Protein AF-A0A7S0WCE7-F1 (afdb_monomer)

Nearest PDB structures (foldseek):
  3kcv-assembly2_J  TM=3.239E-01  e=8.592E+00  Escherichia coli O157:H7

Mean predicted aligned error: 5.75 Å

Organism: NCBI:txid464990

InterPro domains:
  IPR018553 Non-canonical E2 ubiquitin-conjugating enzyme [PTHR31560] (4-125)
  IPR057668 Non-canonical E2 ubiquitin-conjugating enzyme, C-terminal [PF09418] (7-125)

pLDDT: mean 87.76, std 10.36, range [50.34, 97.38]

Foldseek 3Di:
DVVVVVVVVDQDAQDPVLVLLQVLLLVLLVPQPLCVQLVCQVPDDPPDDSLVSLLVSVVSSVVSSLVSCCVVPVVVSVVQVVQPDPVSCVVVVVSSLSSNVSNCVVPVPPPPPRVVVSVVSVVCVVVND

Solvent-accessible surface area (backbone atoms only — not comparable to full-atom values): 7450 Å² total; per-residue (Å²): 109,73,67,66,64,54,53,78,74,55,76,61,82,76,49,80,77,50,47,58,45,37,51,43,49,52,54,33,46,69,69,51,58,52,64,63,59,53,56,52,53,75,74,80,53,93,84,65,54,64,61,59,46,46,36,49,46,51,52,50,44,52,50,45,41,47,53,49,38,32,74,76,35,55,72,62,22,50,61,54,60,70,37,90,43,70,78,71,40,42,68,58,55,52,50,41,55,50,47,46,54,30,40,37,74,79,35,74,88,48,60,81,80,38,46,62,51,53,50,54,50,64,69,45,38,85,79,47,112

Radius of gyration: 16.04 Å; Cα contacts (8 Å, |Δi|>4): 92; chains: 1; bounding box: 32×37×55 Å

Sequence (129 aa):
SRALESAKWIPVRVSGDERTYLKLLEGALDVSEYTDNVDVTRGFSFRNSKLETMKSEMADLFQLLSGLLVAGSYKDGVNLLNGTGFQDNQKFFQKVLEIGRRFKITNPDKMRSTYGKLIYILQDAPVAL

Structure (mmCIF, N/CA/C/O backbone):
data_AF-A0A7S0WCE7-F1
#
_entry.id   AF-A0A7S0WCE7-F1
#
loop_
_atom_site.group_PDB
_atom_site.id
_atom_site.type_symbol
_atom_site.label_atom_id
_atom_site.label_alt_id
_atom_site.label_comp_id
_atom_site.label_asym_id
_atom_site.label_entity_id
_atom_site.label_seq_id
_atom_site.pdbx_PDB_ins_code
_atom_site.Cartn_x
_atom_site.Cartn_y
_atom_site.Cartn_z
_atom_site.occupancy
_atom_site.B_iso_or_equiv
_atom_site.auth_seq_id
_atom_site.auth_comp_id
_atom_site.auth_asym_id
_atom_site.auth_atom_id
_atom_site.pdbx_PDB_model_num
ATOM 1 N N . SER A 1 1 ? 7.534 -1.829 31.411 1.00 79.38 1 SER A N 1
ATOM 2 C CA . SER A 1 1 ? 7.463 -3.296 31.596 1.00 79.38 1 SER A CA 1
ATOM 3 C C . SER A 1 1 ? 7.754 -3.970 30.261 1.00 79.38 1 SER A C 1
ATOM 5 O O . SER A 1 1 ? 7.369 -3.417 29.237 1.00 79.38 1 SER A O 1
ATOM 7 N N . ARG A 1 2 ? 8.406 -5.146 30.242 1.00 82.12 2 ARG A N 1
ATOM 8 C CA . ARG A 1 2 ? 8.710 -5.897 28.999 1.00 82.12 2 ARG A CA 1
ATOM 9 C C . ARG A 1 2 ? 7.484 -6.101 28.095 1.00 82.12 2 ARG A C 1
ATOM 11 O O . ARG A 1 2 ? 7.598 -6.022 26.882 1.00 82.12 2 ARG A O 1
ATOM 18 N N . ALA A 1 3 ? 6.303 -6.279 28.690 1.00 81.75 3 ALA A N 1
ATOM 19 C CA . ALA A 1 3 ? 5.047 -6.426 27.958 1.00 81.75 3 ALA A CA 1
ATOM 20 C C . ALA A 1 3 ? 4.723 -5.228 27.040 1.00 81.75 3 ALA A C 1
ATOM 22 O O . ALA A 1 3 ? 4.270 -5.435 25.919 1.00 81.75 3 ALA A O 1
ATOM 23 N N . LEU A 1 4 ? 4.993 -3.990 27.476 1.00 85.69 4 LEU A N 1
ATOM 24 C CA . LEU A 1 4 ? 4.754 -2.788 26.663 1.00 85.69 4 LEU A CA 1
ATOM 25 C C . LEU A 1 4 ? 5.750 -2.653 25.504 1.00 85.69 4 LEU A C 1
ATOM 27 O O . LEU A 1 4 ? 5.398 -2.111 24.460 1.00 85.69 4 LEU A O 1
ATOM 31 N N . GLU A 1 5 ? 6.981 -3.142 25.667 1.00 85.94 5 GLU A N 1
ATOM 32 C CA . GLU A 1 5 ? 7.972 -3.152 24.585 1.00 85.94 5 GLU A CA 1
ATOM 33 C C . GLU A 1 5 ? 7.621 -4.189 23.519 1.00 85.94 5 GLU A C 1
ATOM 35 O O . GLU A 1 5 ? 7.645 -3.869 22.332 1.00 85.94 5 GLU A O 1
ATOM 40 N N . SER A 1 6 ? 7.208 -5.391 23.931 1.00 79.88 6 SER A N 1
ATOM 41 C CA . SER A 1 6 ? 6.755 -6.434 23.007 1.00 79.88 6 SER A CA 1
ATOM 42 C C . SER A 1 6 ? 5.467 -6.045 22.281 1.00 79.88 6 SER A C 1
ATOM 44 O O . SER A 1 6 ? 5.327 -6.335 21.096 1.00 79.88 6 SER A O 1
ATOM 46 N N . ALA A 1 7 ? 4.543 -5.350 22.957 1.00 82.38 7 ALA A N 1
ATOM 47 C CA . ALA A 1 7 ? 3.255 -4.951 22.388 1.00 82.38 7 ALA A CA 1
ATOM 48 C C . ALA A 1 7 ? 3.380 -4.078 21.130 1.00 82.38 7 ALA A C 1
ATOM 50 O O . ALA A 1 7 ? 2.515 -4.150 20.262 1.00 82.38 7 ALA A O 1
ATOM 51 N N . LYS A 1 8 ? 4.468 -3.308 20.988 1.00 79.81 8 LYS A N 1
ATOM 52 C CA . LYS A 1 8 ? 4.731 -2.477 19.799 1.00 79.81 8 LYS A CA 1
ATOM 53 C C . LYS A 1 8 ? 4.857 -3.291 18.508 1.00 79.81 8 LYS A C 1
ATOM 55 O O . LYS A 1 8 ? 4.623 -2.754 17.432 1.00 79.81 8 LYS A O 1
ATOM 60 N N . TRP A 1 9 ? 5.227 -4.566 18.620 1.00 80.75 9 TRP A N 1
ATOM 61 C CA . TRP A 1 9 ? 5.535 -5.436 17.484 1.00 80.75 9 TRP A CA 1
ATOM 62 C C . TRP A 1 9 ? 4.477 -6.516 17.242 1.00 80.75 9 TRP A C 1
ATOM 64 O O . TRP A 1 9 ? 4.568 -7.254 16.261 1.00 80.75 9 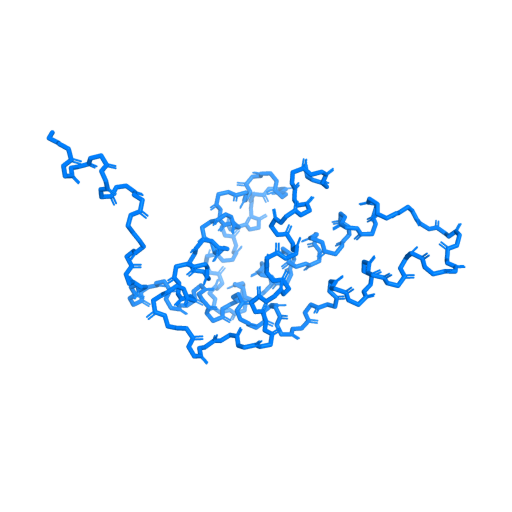TRP A O 1
ATOM 74 N N . ILE A 1 10 ? 3.471 -6.627 18.116 1.00 84.62 10 ILE A N 1
ATOM 75 C CA . ILE A 1 10 ? 2.404 -7.619 17.973 1.00 84.62 10 ILE A CA 1
ATOM 76 C C . ILE A 1 10 ? 1.399 -7.110 16.929 1.00 84.62 10 ILE A C 1
ATOM 78 O O . ILE A 1 10 ? 0.821 -6.036 17.107 1.00 84.62 10 ILE A O 1
ATOM 82 N N . PRO A 1 11 ? 1.147 -7.863 15.845 1.00 84.69 11 PRO A N 1
ATOM 83 C CA . PRO A 1 11 ? 0.187 -7.462 14.829 1.00 84.69 11 PRO A CA 1
ATOM 84 C C . PRO A 1 11 ? -1.229 -7.492 15.408 1.00 84.69 11 PRO A C 1
ATOM 86 O O . PRO A 1 11 ? -1.771 -8.546 15.742 1.00 84.69 11 PRO A O 1
ATOM 89 N N . VAL A 1 12 ? -1.838 -6.314 15.513 1.00 86.31 12 VAL A N 1
ATOM 90 C CA . VAL A 1 12 ? -3.218 -6.162 15.980 1.00 86.31 12 VAL A CA 1
ATOM 91 C C . VAL A 1 12 ? -4.184 -6.389 14.819 1.00 86.31 12 VAL A C 1
ATOM 93 O O . VAL A 1 12 ? -3.919 -5.980 13.683 1.00 86.31 12 VAL A O 1
ATOM 96 N N . ARG A 1 13 ? -5.321 -7.030 15.114 1.00 90.62 13 ARG A N 1
ATOM 97 C CA . ARG A 1 13 ? -6.413 -7.248 14.160 1.00 90.62 13 ARG A CA 1
ATOM 98 C C . ARG A 1 13 ? -6.876 -5.918 13.555 1.00 90.62 13 ARG A C 1
ATOM 100 O O . ARG A 1 13 ? -7.008 -4.921 14.255 1.00 90.62 13 ARG A O 1
ATOM 107 N N . VAL A 1 14 ? -7.153 -5.947 12.256 1.00 93.06 14 VAL A N 1
ATOM 108 C CA . VAL A 1 14 ? -7.648 -4.796 11.491 1.00 93.06 14 VAL A CA 1
ATOM 109 C C . VAL A 1 14 ? -9.006 -4.331 12.026 1.00 93.06 14 VAL A C 1
ATOM 111 O O . VAL A 1 14 ? -9.925 -5.146 12.178 1.00 93.06 14 VAL A O 1
ATOM 114 N N . SER A 1 15 ? -9.122 -3.035 12.319 1.00 93.25 15 SER A N 1
ATOM 115 C CA . SER A 1 15 ? -10.353 -2.421 12.836 1.00 93.25 15 SER A CA 1
ATOM 116 C C . SER A 1 15 ? -11.419 -2.235 11.745 1.00 93.25 15 SER A C 1
ATOM 118 O O . SER A 1 15 ? -11.164 -2.467 10.565 1.00 93.25 15 SER A O 1
ATOM 120 N N . GLY A 1 16 ? -12.635 -1.823 12.127 1.00 90.88 16 GLY A N 1
ATOM 121 C CA . GLY A 1 16 ? -13.704 -1.503 11.171 1.00 90.88 16 GLY A CA 1
ATOM 122 C C . GLY A 1 16 ? -13.290 -0.423 10.169 1.00 90.88 16 GLY A C 1
ATOM 123 O O . GLY A 1 16 ? -13.386 -0.644 8.965 1.00 90.88 16 GLY A O 1
ATOM 124 N N . ASP A 1 17 ? -12.738 0.683 10.664 1.00 87.81 17 ASP A N 1
ATOM 125 C CA . ASP A 1 17 ? -12.304 1.820 9.842 1.00 87.81 17 ASP A CA 1
ATOM 126 C C . ASP A 1 17 ? -11.150 1.443 8.902 1.00 87.81 17 ASP A C 1
ATOM 128 O O . ASP A 1 17 ? -11.075 1.888 7.758 1.00 87.81 17 ASP A O 1
ATOM 132 N N . GLU A 1 18 ? -10.256 0.565 9.361 1.00 94.44 18 GLU A N 1
ATOM 133 C CA . GLU A 1 18 ? -9.123 0.096 8.566 1.00 94.44 18 GLU A CA 1
ATOM 134 C C . GLU A 1 18 ? -9.532 -0.839 7.420 1.00 94.44 18 GLU A C 1
ATOM 136 O O . GLU A 1 18 ? -8.786 -0.971 6.449 1.00 94.44 18 GLU A O 1
ATOM 141 N N . ARG A 1 19 ? -10.720 -1.461 7.477 1.00 94.38 19 ARG A N 1
ATOM 142 C CA . ARG A 1 19 ? -11.202 -2.342 6.397 1.00 94.38 19 ARG A CA 1
ATOM 143 C C . ARG A 1 19 ? -11.404 -1.599 5.087 1.00 94.38 19 ARG A C 1
ATOM 145 O O . ARG A 1 19 ? -11.255 -2.214 4.035 1.00 94.38 19 ARG A O 1
ATOM 152 N N . THR A 1 20 ? -11.736 -0.312 5.131 1.00 92.94 20 THR A N 1
ATOM 153 C CA . THR A 1 20 ? -11.851 0.499 3.914 1.00 92.94 20 THR A CA 1
ATOM 154 C C . THR A 1 20 ? -10.489 0.619 3.237 1.00 92.94 20 THR A C 1
ATOM 156 O O . THR A 1 20 ? -10.367 0.288 2.063 1.00 92.94 20 THR A O 1
ATOM 159 N N . TYR A 1 21 ? -9.441 0.965 3.989 1.00 95.50 21 TYR A N 1
ATOM 160 C CA . TYR A 1 21 ? -8.072 1.032 3.464 1.00 95.50 21 TYR A CA 1
ATOM 161 C C . TYR A 1 21 ? -7.544 -0.323 2.995 1.00 95.50 21 TYR A C 1
ATOM 163 O O . TYR A 1 21 ? -6.864 -0.393 1.976 1.00 95.50 21 TYR A O 1
ATOM 171 N N . LEU A 1 22 ? -7.891 -1.404 3.698 1.00 96.69 22 LEU A N 1
ATOM 172 C CA . LEU A 1 22 ? -7.552 -2.756 3.266 1.00 96.69 22 LEU A CA 1
ATOM 173 C C . LEU A 1 22 ? -8.162 -3.080 1.895 1.00 96.69 22 LEU A C 1
ATOM 175 O O . LEU A 1 22 ? -7.449 -3.564 1.026 1.00 96.69 22 LEU A O 1
ATOM 179 N N . LYS A 1 23 ? -9.445 -2.766 1.678 1.00 95.00 23 LYS A N 1
ATOM 180 C CA . LYS A 1 23 ? -10.110 -2.981 0.382 1.00 95.00 23 LYS A CA 1
ATOM 181 C C . LYS A 1 23 ? -9.478 -2.156 -0.739 1.00 95.00 23 LYS A C 1
ATOM 183 O O . LYS A 1 23 ? -9.332 -2.664 -1.845 1.00 95.00 23 LYS A O 1
ATOM 188 N N . LEU A 1 24 ? -9.096 -0.907 -0.453 1.00 95.25 24 LEU A N 1
ATOM 189 C CA . LEU A 1 24 ? -8.374 -0.059 -1.409 1.00 95.25 24 LEU A CA 1
ATOM 190 C C . LEU A 1 24 ? -7.041 -0.703 -1.809 1.00 95.25 24 LEU A C 1
ATOM 192 O O . LEU A 1 24 ? -6.724 -0.765 -2.993 1.00 95.25 24 LEU A O 1
ATOM 196 N N . LEU A 1 25 ? -6.291 -1.223 -0.832 1.00 97.38 25 LEU A N 1
ATOM 197 C CA . LEU A 1 25 ? -5.033 -1.919 -1.086 1.00 97.38 25 LEU A CA 1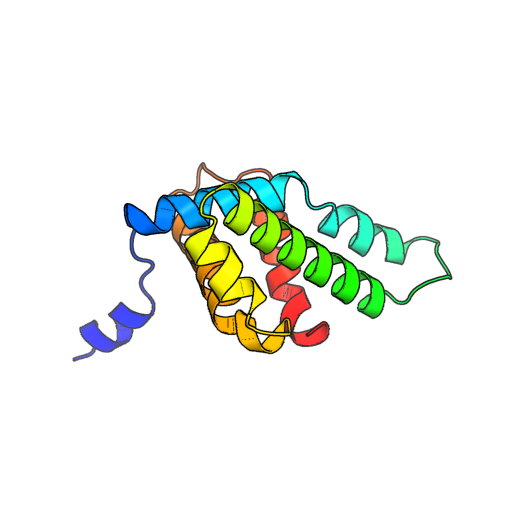
ATOM 198 C C . LEU A 1 25 ? -5.226 -3.204 -1.887 1.00 97.38 25 LEU A C 1
ATOM 200 O O . LEU A 1 25 ? -4.487 -3.424 -2.838 1.00 97.38 25 LEU A O 1
ATOM 204 N N . GLU A 1 26 ? -6.187 -4.050 -1.511 1.00 96.25 26 GLU A N 1
ATOM 205 C CA . GLU A 1 26 ? -6.465 -5.294 -2.236 1.00 96.25 26 GLU A CA 1
ATOM 206 C C . GLU A 1 26 ? -6.825 -4.998 -3.697 1.00 96.25 26 GLU A C 1
ATOM 208 O O . GLU A 1 26 ? -6.217 -5.583 -4.587 1.00 96.25 26 GLU A O 1
ATOM 213 N N . GLY A 1 27 ? -7.692 -4.010 -3.949 1.00 95.75 27 GLY A N 1
ATOM 214 C CA . GLY A 1 27 ? -8.034 -3.586 -5.309 1.00 95.75 27 GLY A CA 1
ATOM 215 C C . GLY A 1 27 ? -6.845 -3.021 -6.094 1.00 95.75 27 GLY A C 1
ATOM 216 O O . GLY A 1 27 ? -6.650 -3.378 -7.252 1.00 95.75 27 GLY A O 1
ATOM 217 N N . ALA A 1 28 ? -6.010 -2.183 -5.471 1.00 96.69 28 ALA A N 1
ATOM 218 C CA . ALA A 1 28 ? -4.814 -1.647 -6.125 1.00 96.69 28 ALA A CA 1
ATOM 219 C C . ALA A 1 28 ? -3.785 -2.747 -6.447 1.00 96.69 28 ALA A C 1
ATOM 221 O O . ALA A 1 28 ? -3.189 -2.743 -7.523 1.00 96.69 28 ALA A O 1
ATOM 222 N N . LEU A 1 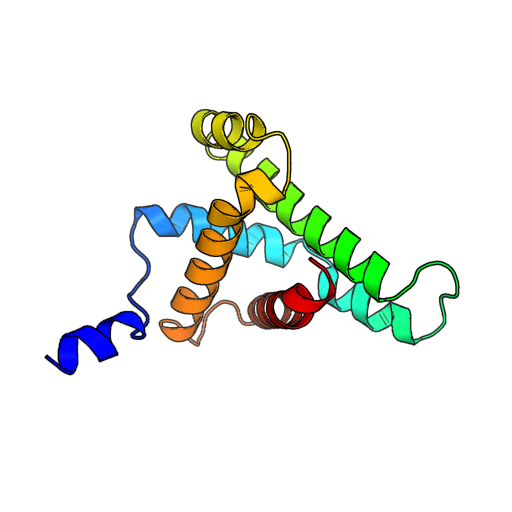29 ? -3.591 -3.712 -5.542 1.00 96.62 29 LEU A N 1
ATOM 223 C CA . LEU A 1 29 ? -2.682 -4.842 -5.753 1.00 96.62 29 LEU A CA 1
ATOM 224 C C . LEU A 1 29 ? -3.212 -5.850 -6.776 1.00 96.62 29 LEU A C 1
ATOM 226 O O . LEU A 1 29 ? -2.399 -6.490 -7.442 1.00 96.62 29 LEU A O 1
ATOM 230 N N . ASP A 1 30 ? -4.529 -6.019 -6.893 1.00 95.50 30 ASP A N 1
ATOM 231 C CA . ASP A 1 30 ? -5.137 -6.872 -7.918 1.00 95.50 30 ASP A CA 1
ATOM 232 C C . ASP A 1 30 ? -4.881 -6.312 -9.327 1.00 95.50 30 ASP A C 1
ATOM 234 O O . ASP A 1 30 ? -4.589 -7.084 -10.235 1.00 95.50 30 ASP A O 1
ATOM 238 N N . VAL A 1 31 ? -4.927 -4.984 -9.494 1.00 94.69 31 VAL A N 1
ATOM 239 C CA . VAL A 1 31 ? -4.730 -4.309 -10.793 1.00 94.69 31 VAL A CA 1
ATOM 240 C C . VAL A 1 31 ? -3.255 -4.062 -11.128 1.00 94.69 31 VAL A C 1
ATOM 242 O O . VAL A 1 31 ? -2.891 -4.057 -12.295 1.00 94.69 31 VAL A O 1
ATOM 245 N N . SER A 1 32 ? -2.396 -3.844 -10.130 1.00 95.00 32 SER A N 1
ATOM 246 C CA . SER A 1 32 ? -0.973 -3.542 -10.346 1.00 95.00 32 SER A CA 1
ATOM 247 C C . SER A 1 32 ? -0.250 -4.657 -11.113 1.00 95.00 32 SER A C 1
ATOM 249 O O . SER A 1 32 ? -0.383 -5.820 -10.760 1.00 95.00 32 SER A O 1
ATOM 251 N N . GLU A 1 33 ? 0.600 -4.330 -12.082 1.00 93.38 33 GLU A N 1
ATOM 252 C CA . GLU A 1 33 ? 1.405 -5.310 -12.839 1.00 93.38 33 GLU A CA 1
ATOM 253 C C . GLU A 1 33 ? 2.864 -5.380 -12.347 1.00 93.38 33 GLU A C 1
ATOM 255 O O . GLU A 1 33 ? 3.744 -5.907 -13.025 1.00 93.38 33 GLU A O 1
ATOM 260 N N . TYR A 1 34 ? 3.121 -4.898 -11.122 1.00 93.94 34 TYR A N 1
ATOM 261 C CA . TYR A 1 34 ? 4.468 -4.655 -10.590 1.00 93.94 34 TYR A CA 1
ATOM 262 C C . TYR A 1 34 ? 5.447 -5.815 -10.806 1.00 93.94 34 TYR A C 1
ATOM 264 O O . TYR A 1 34 ? 6.552 -5.618 -11.306 1.00 93.94 34 TYR A O 1
ATOM 272 N N . THR A 1 35 ? 5.066 -7.032 -10.408 1.00 91.44 35 THR A N 1
ATOM 273 C CA . THR A 1 35 ? 5.954 -8.200 -10.500 1.00 91.44 35 THR A CA 1
ATOM 274 C C . THR A 1 35 ? 6.275 -8.540 -11.943 1.00 91.44 35 THR A C 1
ATOM 276 O O . THR A 1 35 ? 7.429 -8.803 -12.260 1.00 91.44 35 THR A O 1
ATOM 279 N N .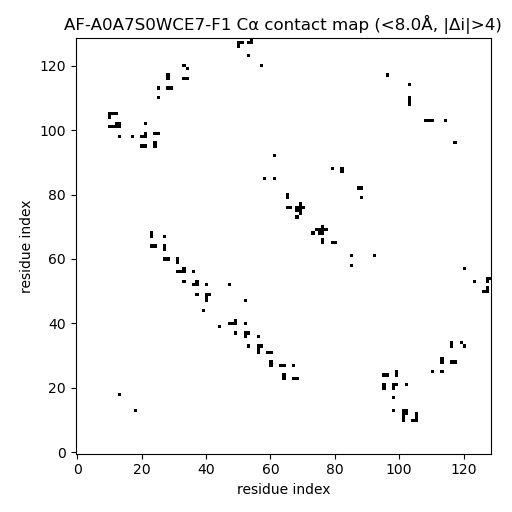 ASP A 1 36 ? 5.281 -8.464 -12.824 1.00 89.75 36 ASP A N 1
ATOM 280 C CA . ASP A 1 36 ? 5.442 -8.815 -14.229 1.00 89.75 36 ASP A CA 1
ATOM 281 C C . ASP A 1 36 ? 6.399 -7.823 -14.908 1.00 89.75 36 ASP A C 1
ATOM 283 O O . ASP A 1 36 ? 7.393 -8.223 -15.519 1.00 89.75 36 ASP A O 1
ATOM 287 N N . ASN A 1 37 ? 6.191 -6.522 -14.699 1.00 90.25 37 ASN A N 1
ATOM 288 C CA . ASN A 1 37 ? 7.002 -5.479 -15.329 1.00 90.25 37 ASN A CA 1
ATOM 289 C C . ASN A 1 37 ? 8.433 -5.410 -14.758 1.00 90.25 37 ASN A C 1
ATOM 291 O O . ASN A 1 37 ? 9.414 -5.287 -15.509 1.00 90.25 37 ASN A O 1
ATOM 295 N N . VAL A 1 38 ? 8.596 -5.557 -13.438 1.00 88.19 38 VAL A N 1
ATOM 296 C CA . VAL A 1 38 ? 9.918 -5.515 -12.786 1.00 88.19 38 VAL A CA 1
ATOM 297 C C . VAL A 1 38 ? 10.737 -6.782 -13.065 1.00 88.19 38 VAL A C 1
ATOM 299 O O . VAL A 1 38 ? 11.964 -6.691 -13.211 1.00 88.19 38 VAL A O 1
ATOM 302 N N . ASP A 1 39 ? 10.105 -7.954 -13.194 1.00 82.19 39 ASP A N 1
ATOM 303 C CA . ASP A 1 39 ? 10.818 -9.202 -13.486 1.00 82.19 39 ASP A CA 1
ATOM 304 C C . ASP A 1 39 ? 11.201 -9.340 -14.968 1.00 82.19 39 ASP A C 1
ATOM 306 O O . ASP A 1 39 ? 12.320 -9.780 -15.260 1.00 82.19 39 ASP A O 1
ATOM 310 N N . VAL A 1 40 ? 10.357 -8.887 -15.907 1.00 77.56 40 VAL A N 1
ATOM 311 C CA . VAL A 1 40 ? 10.637 -8.938 -17.360 1.00 77.56 40 VAL A CA 1
ATOM 312 C C . VAL A 1 40 ? 11.809 -8.035 -17.762 1.00 77.56 40 VAL A C 1
ATOM 314 O O . VAL A 1 40 ? 12.561 -8.361 -18.687 1.00 77.56 40 VAL A O 1
ATOM 317 N N . THR A 1 41 ? 12.055 -6.950 -17.024 1.00 63.56 41 THR A N 1
ATOM 318 C CA . THR A 1 41 ? 13.183 -6.031 -17.274 1.00 63.56 41 THR A CA 1
ATOM 319 C C . THR A 1 41 ? 14.562 -6.711 -17.138 1.00 63.56 41 THR A C 1
ATOM 321 O O . THR A 1 41 ? 15.556 -6.197 -17.646 1.00 63.56 41 THR A O 1
ATOM 324 N N . ARG A 1 42 ? 14.652 -7.914 -16.541 1.00 57.69 42 ARG A N 1
ATOM 325 C CA . ARG A 1 42 ? 15.892 -8.720 -16.529 1.00 57.69 42 ARG A CA 1
ATOM 326 C C . ARG A 1 42 ? 16.211 -9.415 -17.864 1.00 57.69 42 ARG A C 1
ATOM 328 O O . ARG A 1 42 ? 17.344 -9.853 -18.037 1.00 57.69 42 ARG A O 1
ATOM 335 N N . GLY A 1 43 ? 15.234 -9.568 -18.763 1.00 53.06 43 GLY A N 1
ATOM 336 C CA . GLY A 1 43 ? 15.313 -10.485 -19.905 1.00 53.06 43 GLY A CA 1
ATOM 337 C C . GLY A 1 43 ? 15.945 -9.910 -21.173 1.00 53.06 43 GLY A C 1
ATOM 338 O O . GLY A 1 43 ? 16.905 -10.481 -21.672 1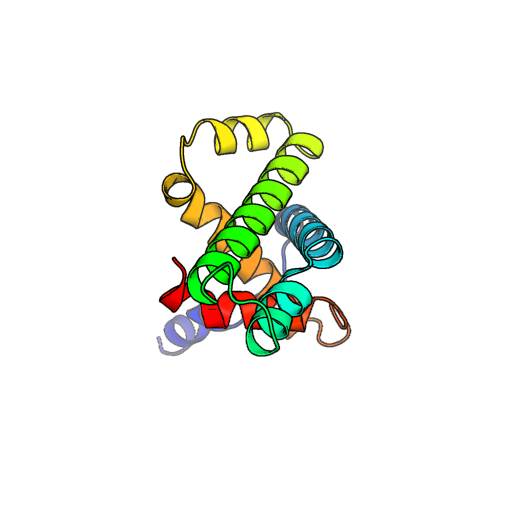.00 53.06 43 GLY A O 1
ATOM 339 N N . PHE A 1 44 ? 15.406 -8.820 -21.732 1.00 50.34 44 PHE A N 1
ATOM 340 C CA . PHE A 1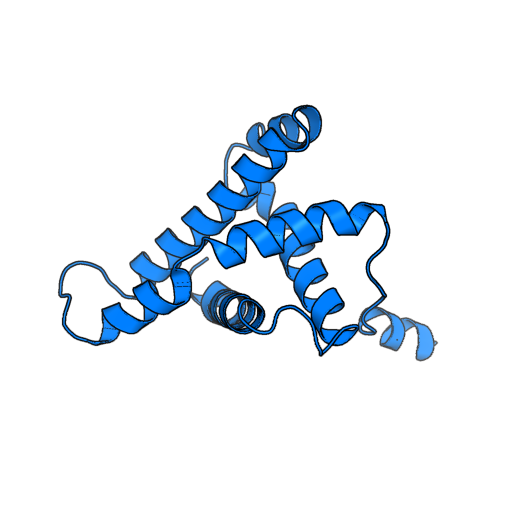 44 ? 15.755 -8.400 -23.107 1.00 50.34 44 PHE A CA 1
ATOM 341 C C . PHE A 1 44 ? 15.556 -6.900 -23.431 1.00 50.34 44 PHE A C 1
ATOM 343 O O . PHE A 1 44 ? 15.832 -6.478 -24.554 1.00 50.34 44 PHE A O 1
ATOM 350 N N . SER A 1 45 ? 15.084 -6.069 -22.491 1.00 51.06 45 SER A N 1
ATOM 351 C CA . SER A 1 45 ? 14.668 -4.683 -22.782 1.00 51.06 45 SER A CA 1
ATOM 352 C C . SER A 1 45 ? 15.723 -3.642 -22.398 1.00 51.06 45 SER A C 1
ATOM 354 O O . SER A 1 45 ? 15.828 -3.221 -21.254 1.00 51.06 45 SER A O 1
ATOM 356 N N . PHE A 1 46 ? 16.457 -3.156 -23.398 1.00 52.62 46 PHE A N 1
ATOM 357 C CA . PHE A 1 46 ? 17.514 -2.140 -23.292 1.00 52.62 46 PHE A CA 1
ATOM 358 C C . PHE A 1 46 ? 17.015 -0.681 -23.150 1.00 52.62 46 PHE A C 1
ATOM 360 O O . PHE A 1 46 ? 17.779 0.243 -23.415 1.00 52.62 46 PHE A O 1
ATOM 367 N N . ARG A 1 47 ? 15.737 -0.436 -22.805 1.00 59.34 47 ARG A N 1
ATOM 368 C CA . ARG A 1 47 ? 15.154 0.927 -22.827 1.00 59.34 47 ARG A CA 1
ATOM 369 C C . ARG A 1 47 ? 15.117 1.640 -21.473 1.00 59.34 47 ARG A C 1
ATOM 371 O O . ARG A 1 47 ? 15.412 2.826 -21.448 1.00 59.34 47 ARG A O 1
ATOM 378 N N . ASN A 1 48 ? 14.812 0.942 -20.375 1.00 64.12 48 ASN A N 1
ATOM 379 C CA . ASN A 1 48 ? 14.733 1.523 -19.028 1.00 64.12 48 ASN A CA 1
ATOM 380 C C . ASN A 1 48 ? 15.546 0.691 -18.034 1.00 64.12 48 ASN A C 1
ATOM 382 O O . ASN A 1 48 ? 15.618 -0.532 -18.149 1.00 64.12 48 ASN A O 1
ATOM 386 N N . SER A 1 49 ? 16.151 1.345 -17.041 1.00 83.81 49 SER A N 1
ATOM 387 C CA . SER A 1 49 ? 16.823 0.619 -15.963 1.00 83.81 49 SER A CA 1
ATOM 388 C C . SER A 1 49 ? 15.789 -0.063 -15.059 1.00 83.81 49 SER A C 1
ATOM 390 O O . SER A 1 49 ? 14.656 0.409 -14.910 1.00 83.81 49 SER A O 1
ATOM 392 N N . LYS A 1 50 ? 16.186 -1.164 -14.409 1.00 84.94 50 LYS A N 1
ATOM 393 C CA . LYS A 1 50 ? 15.335 -1.850 -13.424 1.00 84.94 50 LYS A CA 1
ATOM 394 C C . LYS A 1 50 ? 14.846 -0.888 -12.334 1.00 84.94 50 LYS A C 1
ATOM 396 O O . LYS A 1 50 ? 13.684 -0.939 -11.954 1.00 84.94 50 LYS A O 1
ATOM 401 N N . LEU A 1 51 ? 15.724 0.012 -11.887 1.00 89.25 51 LEU A N 1
ATOM 402 C CA . LEU A 1 51 ? 15.417 1.023 -10.878 1.00 89.25 51 LEU A CA 1
ATOM 403 C C . LEU A 1 51 ? 14.311 1.984 -11.335 1.00 89.25 51 LEU A C 1
ATOM 405 O O . LEU A 1 51 ? 13.390 2.261 -10.576 1.00 89.25 51 LEU A O 1
ATOM 409 N N . GLU A 1 52 ? 14.377 2.468 -12.575 1.00 88.62 52 GLU A N 1
ATOM 410 C CA . GLU A 1 52 ? 13.352 3.376 -13.107 1.00 88.62 52 GLU A CA 1
ATOM 411 C C . GLU A 1 52 ? 12.006 2.667 -13.297 1.00 88.62 52 GLU A C 1
ATOM 413 O O . GLU A 1 52 ? 10.958 3.250 -13.033 1.00 88.62 52 GLU A O 1
ATOM 418 N N . THR A 1 53 ? 12.029 1.380 -13.653 1.00 90.44 53 THR A N 1
ATOM 419 C CA . THR A 1 53 ? 10.810 0.558 -13.721 1.00 90.44 53 THR A CA 1
ATOM 420 C C . THR A 1 53 ? 10.183 0.400 -12.335 1.00 90.44 53 THR A C 1
ATOM 422 O O . THR A 1 53 ? 8.997 0.658 -12.169 1.00 90.44 53 THR A O 1
ATOM 425 N N . MET A 1 54 ? 10.984 0.071 -11.312 1.00 92.44 54 MET A N 1
ATOM 426 C CA . MET A 1 54 ? 10.506 -0.022 -9.925 1.00 92.44 54 MET A CA 1
ATOM 427 C C . MET A 1 54 ? 9.862 1.285 -9.450 1.00 92.44 54 MET A C 1
ATOM 429 O O . MET A 1 54 ? 8.789 1.250 -8.854 1.00 92.44 54 MET A O 1
ATOM 433 N N . LYS A 1 55 ? 10.500 2.431 -9.727 1.00 91.88 55 LYS A N 1
ATOM 434 C CA . LYS A 1 55 ? 9.969 3.758 -9.380 1.00 91.88 55 LYS A CA 1
ATOM 435 C C . LYS A 1 55 ? 8.630 4.035 -10.051 1.00 91.88 55 LYS A C 1
ATOM 437 O O . LYS A 1 55 ? 7.707 4.476 -9.371 1.00 91.88 55 LYS A O 1
ATOM 442 N N . SER A 1 56 ? 8.534 3.776 -11.356 1.00 92.06 56 SER A N 1
ATOM 443 C CA . SER A 1 56 ? 7.301 3.985 -12.122 1.00 92.06 56 SER A CA 1
ATOM 444 C C . SER A 1 56 ? 6.167 3.128 -11.569 1.00 92.06 56 SER A C 1
ATOM 446 O O . SER A 1 56 ? 5.128 3.657 -11.200 1.00 92.06 56 SER A O 1
ATOM 448 N N . GLU A 1 57 ? 6.399 1.827 -11.396 1.00 94.00 57 GLU A N 1
ATOM 449 C CA . GLU A 1 57 ? 5.375 0.896 -10.913 1.00 94.00 57 GLU A CA 1
ATOM 450 C C . GLU A 1 57 ? 4.921 1.206 -9.475 1.00 94.00 57 GLU A C 1
ATOM 452 O O . GLU A 1 57 ? 3.747 1.062 -9.129 1.00 94.00 57 GLU A O 1
ATOM 457 N N . MET A 1 58 ? 5.836 1.663 -8.612 1.00 93.25 58 MET A N 1
ATOM 458 C CA . MET A 1 58 ? 5.475 2.146 -7.276 1.00 93.25 58 MET A CA 1
ATOM 459 C C . MET A 1 58 ? 4.630 3.416 -7.348 1.00 93.25 58 MET A C 1
ATOM 461 O O . MET A 1 58 ? 3.617 3.513 -6.655 1.00 93.25 58 MET A O 1
ATOM 465 N N . ALA A 1 59 ? 5.022 4.380 -8.186 1.00 91.94 59 ALA A N 1
ATOM 466 C CA . ALA A 1 59 ? 4.248 5.595 -8.398 1.00 91.94 59 ALA A CA 1
ATOM 467 C C . ALA A 1 59 ? 2.840 5.270 -8.919 1.00 91.94 59 ALA A C 1
ATOM 469 O O . ALA A 1 59 ? 1.870 5.836 -8.412 1.00 91.94 59 ALA A O 1
ATOM 470 N N . ASP A 1 60 ? 2.717 4.313 -9.837 1.00 93.31 60 ASP A N 1
ATOM 471 C CA . ASP A 1 60 ? 1.441 3.861 -10.389 1.00 93.31 60 ASP A CA 1
ATOM 472 C C . ASP A 1 60 ? 0.562 3.205 -9.317 1.00 93.31 60 ASP A C 1
ATOM 474 O O . ASP A 1 60 ? -0.616 3.544 -9.195 1.00 93.31 60 ASP A O 1
ATOM 478 N N . LEU A 1 61 ? 1.124 2.355 -8.445 1.00 94.44 61 LEU A N 1
ATOM 479 C CA . LEU A 1 61 ? 0.389 1.816 -7.293 1.00 94.44 61 LEU A CA 1
ATOM 480 C C . LEU A 1 61 ? -0.147 2.939 -6.389 1.00 94.44 61 LEU A C 1
ATOM 482 O O . LEU A 1 61 ? -1.298 2.897 -5.944 1.00 94.44 61 LEU A O 1
ATOM 486 N N . PHE A 1 62 ? 0.674 3.946 -6.091 1.00 92.19 62 PHE A N 1
ATOM 487 C CA . PHE A 1 62 ? 0.276 5.058 -5.227 1.00 92.19 62 PHE A CA 1
ATOM 488 C C . PHE A 1 62 ? -0.770 5.967 -5.880 1.00 92.19 62 PHE A C 1
ATOM 490 O O . PHE A 1 62 ? -1.678 6.451 -5.194 1.00 92.19 62 PHE A O 1
ATOM 497 N N . GLN A 1 63 ? -0.706 6.144 -7.199 1.00 91.44 63 GLN A N 1
ATOM 498 C CA . GLN A 1 63 ? -1.746 6.819 -7.971 1.00 91.44 63 GLN A CA 1
ATOM 499 C C . GLN A 1 63 ? -3.056 6.025 -7.952 1.00 91.44 63 GLN A C 1
ATOM 501 O O . GLN A 1 63 ? -4.104 6.610 -7.678 1.00 91.44 63 GLN A O 1
ATOM 506 N N . LEU A 1 64 ? -3.010 4.699 -8.134 1.00 93.19 64 LEU A N 1
ATOM 507 C CA . LEU A 1 64 ? -4.184 3.824 -8.033 1.00 93.19 64 LEU A CA 1
ATOM 508 C C . LEU A 1 64 ? -4.840 3.923 -6.652 1.00 93.19 64 LEU A C 1
ATOM 510 O O . LEU A 1 64 ? -6.049 4.128 -6.556 1.00 93.19 64 LEU A O 1
ATOM 514 N N . LEU A 1 65 ? -4.050 3.846 -5.5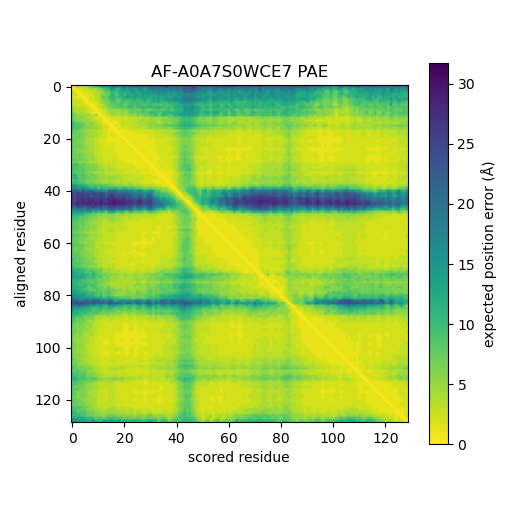78 1.00 94.00 65 LEU A N 1
ATOM 515 C CA . LEU A 1 65 ? -4.547 4.015 -4.209 1.00 94.00 65 LEU A CA 1
ATOM 516 C C . LEU A 1 65 ? -5.218 5.378 -4.002 1.00 94.00 65 LEU A C 1
ATOM 518 O O . LEU A 1 65 ? -6.281 5.453 -3.385 1.00 94.00 65 LEU A O 1
ATOM 522 N N . SER A 1 66 ? -4.616 6.445 -4.528 1.00 91.75 66 SER A N 1
ATOM 523 C CA . SER A 1 66 ? -5.154 7.804 -4.412 1.00 91.75 66 SER A CA 1
ATOM 524 C C . SER A 1 66 ? -6.459 7.956 -5.198 1.00 91.75 66 SER A C 1
ATOM 526 O O . SER A 1 66 ? -7.437 8.483 -4.671 1.00 91.75 66 SER A O 1
ATOM 528 N N . GLY A 1 67 ? -6.518 7.430 -6.424 1.00 90.94 67 GLY A N 1
ATOM 529 C CA . GLY A 1 67 ? -7.722 7.442 -7.255 1.00 90.94 67 GLY A CA 1
ATOM 530 C C . GLY A 1 67 ? -8.867 6.635 -6.643 1.00 90.94 67 GLY A C 1
ATOM 531 O O . GLY A 1 67 ? -9.997 7.119 -6.571 1.00 90.94 67 GLY A O 1
ATOM 532 N N . LEU A 1 68 ? -8.577 5.438 -6.123 1.00 92.94 68 LEU A N 1
ATOM 533 C CA . LEU A 1 68 ? -9.568 4.617 -5.426 1.00 92.94 68 LEU A CA 1
ATOM 534 C C . LEU A 1 68 ? -10.063 5.293 -4.137 1.00 92.94 68 LEU A C 1
ATOM 536 O O . LEU A 1 68 ? -11.252 5.207 -3.825 1.00 92.94 68 LEU A O 1
ATOM 540 N N . LEU A 1 69 ? -9.190 5.998 -3.405 1.00 92.62 69 LEU A N 1
ATOM 541 C CA . LEU A 1 69 ? -9.601 6.774 -2.234 1.00 92.62 69 LEU A CA 1
ATOM 542 C C . LEU A 1 69 ? -10.569 7.893 -2.625 1.00 92.62 69 LEU A C 1
ATOM 544 O O . LEU A 1 69 ? -11.611 8.021 -1.993 1.00 92.62 69 LEU A O 1
ATOM 548 N N . VAL A 1 70 ? -10.262 8.665 -3.672 1.00 91.69 70 VAL A N 1
ATOM 549 C CA . VAL A 1 70 ? -11.143 9.735 -4.172 1.00 91.69 70 VAL A CA 1
ATOM 550 C C . VAL A 1 70 ? -12.497 9.174 -4.610 1.00 91.69 70 VAL A C 1
ATOM 552 O O . VAL A 1 70 ? -13.530 9.766 -4.298 1.00 91.69 70 VAL A O 1
ATOM 555 N N . ALA A 1 71 ? -12.504 8.018 -5.279 1.00 90.56 71 ALA A N 1
ATOM 556 C CA . ALA A 1 71 ? -13.729 7.352 -5.711 1.00 90.56 71 ALA A CA 1
ATOM 557 C C . ALA A 1 71 ? -14.584 6.847 -4.532 1.00 90.56 71 ALA A C 1
ATOM 559 O O . ALA A 1 71 ? -15.811 6.901 -4.595 1.00 90.56 71 ALA A O 1
ATOM 560 N N . GLY A 1 72 ? -13.955 6.361 -3.455 1.00 88.44 72 GLY A N 1
ATOM 561 C CA . GLY A 1 72 ? -14.650 5.850 -2.268 1.00 88.44 72 GLY A CA 1
ATOM 562 C C . GLY A 1 72 ? -15.035 6.922 -1.240 1.00 88.44 72 GLY A C 1
ATOM 563 O O . GLY A 1 72 ? -16.049 6.785 -0.558 1.00 88.44 72 GLY A O 1
ATOM 564 N N . SER A 1 73 ? -14.237 7.982 -1.113 1.00 88.50 73 SER A N 1
ATOM 565 C CA . SER A 1 73 ? -14.440 9.105 -0.194 1.00 88.50 73 SER A CA 1
ATOM 566 C C . SER A 1 73 ? -13.832 10.378 -0.780 1.00 88.50 73 SER A C 1
ATOM 568 O O . SER A 1 73 ? -12.633 10.639 -0.667 1.00 88.50 73 SER A O 1
ATOM 570 N N . TYR A 1 74 ? -14.682 11.219 -1.370 1.00 85.88 74 TYR A N 1
ATOM 571 C CA . TYR A 1 74 ? -14.244 12.467 -1.997 1.00 85.88 74 TYR A CA 1
ATOM 572 C C . TYR A 1 74 ? -13.507 13.392 -1.017 1.00 85.88 74 TYR A C 1
ATOM 574 O O . TYR A 1 74 ? -12.464 13.947 -1.349 1.00 85.88 74 TYR A O 1
ATOM 582 N N . LYS A 1 75 ? -14.012 13.527 0.216 1.00 88.12 75 LYS A N 1
ATOM 583 C CA . LYS A 1 75 ? -13.413 14.404 1.234 1.00 88.12 75 LYS A CA 1
ATOM 584 C C . LYS A 1 75 ? -11.998 13.959 1.606 1.00 88.12 75 LYS A C 1
ATOM 586 O O . LYS A 1 75 ? -11.097 14.792 1.670 1.00 88.12 75 LYS A O 1
ATOM 591 N N . ASP A 1 76 ? -11.805 12.664 1.839 1.00 84.94 76 ASP A N 1
ATOM 592 C CA . ASP A 1 76 ? -10.493 12.127 2.210 1.00 84.94 76 ASP A CA 1
ATOM 593 C C . ASP A 1 76 ? -9.531 12.155 1.020 1.00 84.94 76 ASP A C 1
ATOM 595 O O . ASP A 1 76 ? -8.360 12.492 1.181 1.00 84.94 76 ASP A O 1
ATOM 599 N N . GLY A 1 77 ? -10.041 11.885 -0.185 1.00 85.56 77 GLY A N 1
ATOM 600 C CA . GLY A 1 77 ? -9.281 11.975 -1.425 1.00 85.56 77 GLY A CA 1
ATOM 601 C C . GLY A 1 77 ? -8.782 13.388 -1.725 1.00 85.56 77 GLY A C 1
ATOM 602 O O . GLY A 1 77 ? -7.605 13.565 -2.016 1.00 85.56 77 GLY A O 1
ATOM 603 N N . VAL A 1 78 ? -9.631 14.412 -1.591 1.00 84.25 78 VAL A N 1
ATOM 604 C CA . VAL A 1 78 ? -9.221 15.816 -1.780 1.00 84.25 78 VAL A CA 1
ATOM 605 C C . VAL A 1 78 ? -8.154 16.220 -0.763 1.00 84.25 78 VAL A C 1
ATOM 607 O O . VAL A 1 78 ? -7.174 16.859 -1.131 1.00 84.25 78 VAL A O 1
ATOM 610 N N . ASN A 1 79 ? -8.294 15.809 0.500 1.00 84.88 79 ASN A N 1
ATOM 611 C CA . ASN A 1 79 ? -7.275 16.079 1.516 1.00 84.88 79 ASN A CA 1
ATOM 612 C C . ASN A 1 79 ? -5.924 15.439 1.166 1.00 84.88 79 ASN A C 1
ATOM 614 O O . ASN A 1 79 ? -4.892 16.070 1.378 1.00 84.88 79 ASN A O 1
ATOM 618 N N . LEU A 1 80 ? -5.936 14.221 0.614 1.00 83.69 80 LEU A N 1
ATOM 619 C CA . LEU A 1 80 ? -4.730 13.537 0.153 1.00 83.69 80 LEU A CA 1
ATOM 620 C C . LEU A 1 80 ? -4.103 14.253 -1.058 1.00 83.69 80 LEU A C 1
ATOM 622 O O . LEU A 1 80 ? -2.898 14.479 -1.086 1.00 83.69 80 LEU A O 1
ATOM 626 N N . LEU A 1 81 ? -4.914 14.656 -2.041 1.00 80.69 81 LEU A N 1
ATOM 627 C CA . LEU A 1 81 ? -4.444 15.323 -3.263 1.00 80.69 81 LEU A CA 1
ATOM 628 C C . LEU A 1 81 ? -3.950 16.758 -3.035 1.00 80.69 81 LEU A C 1
ATOM 630 O O . LEU A 1 81 ? -3.122 17.246 -3.799 1.00 80.69 81 LEU A O 1
ATOM 634 N N . ASN A 1 82 ? -4.431 17.431 -1.987 1.00 78.94 82 ASN A N 1
ATOM 635 C CA . ASN A 1 82 ? -3.924 18.746 -1.592 1.00 78.94 82 ASN A CA 1
ATOM 636 C C . ASN A 1 82 ? -2.470 18.683 -1.082 1.00 78.94 82 ASN A C 1
ATOM 638 O O . ASN A 1 82 ? -1.786 19.705 -1.083 1.00 78.94 82 ASN A O 1
ATOM 642 N N . GLY A 1 83 ? -1.987 17.505 -0.665 1.00 71.56 83 GLY A N 1
ATOM 643 C CA . GLY A 1 83 ? -0.559 17.234 -0.505 1.00 71.56 83 GLY A CA 1
ATOM 644 C C . GLY A 1 83 ? 0.072 17.059 -1.884 1.00 71.56 83 GLY A C 1
ATOM 645 O O . GLY A 1 83 ? -0.155 16.058 -2.558 1.00 71.56 83 GLY A O 1
ATOM 646 N N . THR A 1 84 ? 0.836 18.051 -2.327 1.00 58.16 84 THR A N 1
ATOM 647 C CA . THR A 1 84 ? 1.323 18.212 -3.707 1.00 58.16 84 THR A CA 1
ATOM 648 C C . THR A 1 84 ? 2.381 17.198 -4.173 1.00 58.16 84 THR A C 1
ATOM 650 O O . THR A 1 84 ? 2.947 17.365 -5.253 1.00 58.16 84 THR A O 1
ATOM 653 N N . GLY A 1 85 ? 2.648 16.125 -3.423 1.00 67.3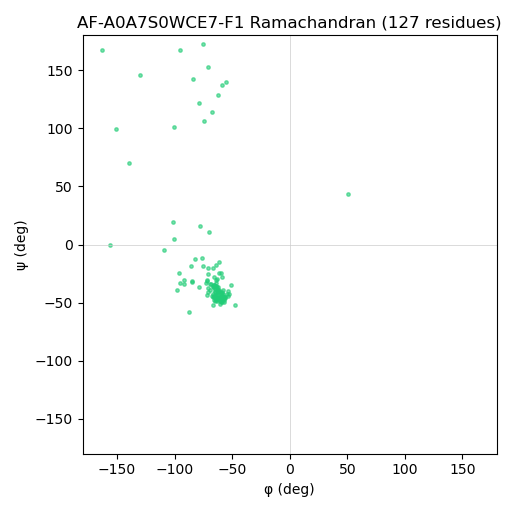1 85 GLY A N 1
ATOM 654 C CA . GLY A 1 85 ? 3.604 15.098 -3.828 1.00 67.31 85 GLY A CA 1
ATOM 655 C C . GLY A 1 85 ? 3.496 13.772 -3.076 1.00 67.31 85 GLY A C 1
ATOM 656 O O . GLY A 1 85 ? 2.861 13.648 -2.030 1.00 67.31 85 GLY A O 1
ATOM 657 N N . PHE A 1 86 ? 4.179 12.756 -3.611 1.00 71.81 86 PHE A N 1
ATOM 658 C CA . PHE A 1 86 ? 4.293 11.431 -2.993 1.00 71.81 86 PHE A CA 1
ATOM 659 C C . PHE A 1 86 ? 4.833 11.497 -1.552 1.00 71.81 86 PHE A C 1
ATOM 661 O O . PHE A 1 86 ? 4.305 10.834 -0.659 1.00 71.81 86 PHE A O 1
ATOM 668 N N . GLN A 1 87 ? 5.848 12.337 -1.324 1.00 78.88 87 GLN A N 1
ATOM 669 C CA . GLN A 1 87 ? 6.500 12.511 -0.022 1.00 78.88 87 GLN A CA 1
ATOM 670 C C . GLN A 1 87 ? 5.532 13.048 1.042 1.00 78.88 87 GLN A C 1
ATOM 672 O O . GLN A 1 87 ? 5.518 12.558 2.172 1.00 78.88 87 GLN A O 1
ATOM 677 N N . ASP A 1 88 ? 4.649 13.974 0.664 1.00 82.50 88 ASP A N 1
ATOM 678 C CA . ASP A 1 88 ? 3.652 14.556 1.572 1.00 82.50 88 ASP A CA 1
ATOM 679 C C . ASP A 1 88 ? 2.654 13.495 2.068 1.00 82.50 88 ASP A C 1
ATOM 681 O O . ASP A 1 88 ? 2.182 13.532 3.207 1.00 82.50 88 ASP A O 1
ATOM 685 N N . ASN A 1 89 ? 2.402 12.488 1.229 1.00 87.50 89 ASN A N 1
ATOM 686 C CA . ASN A 1 89 ? 1.448 11.411 1.465 1.00 87.50 89 ASN A CA 1
ATOM 687 C C . ASN A 1 89 ? 2.097 10.097 1.935 1.00 87.50 89 ASN A C 1
ATOM 689 O O . ASN A 1 89 ? 1.396 9.104 2.152 1.00 87.50 89 ASN A O 1
ATOM 693 N N . GLN A 1 90 ? 3.412 10.076 2.182 1.00 89.31 90 GLN A N 1
ATOM 694 C CA . GLN A 1 90 ? 4.153 8.873 2.587 1.00 89.31 90 GLN A CA 1
ATOM 695 C C . GLN A 1 90 ? 3.520 8.173 3.799 1.00 89.31 90 GLN A C 1
ATOM 697 O O . GLN A 1 90 ? 3.392 6.949 3.818 1.00 89.31 90 GLN A O 1
ATOM 702 N N . LYS A 1 91 ? 3.079 8.937 4.809 1.00 90.75 91 LYS A N 1
ATOM 703 C CA . LYS A 1 91 ? 2.447 8.384 6.022 1.00 90.75 91 LYS A CA 1
ATOM 704 C C . LYS A 1 91 ? 1.148 7.643 5.715 1.00 90.75 91 LYS A C 1
ATOM 706 O O . LYS A 1 91 ? 0.851 6.636 6.359 1.00 90.75 91 LYS A O 1
ATOM 711 N N . PHE A 1 92 ? 0.375 8.134 4.748 1.00 91.94 92 PHE A N 1
ATOM 712 C CA . PHE A 1 92 ? -0.840 7.466 4.302 1.00 91.94 92 PHE A CA 1
ATOM 713 C C . PHE A 1 92 ? -0.497 6.139 3.621 1.00 91.94 92 PHE A C 1
ATOM 715 O O . PHE A 1 92 ? -0.991 5.098 4.052 1.00 91.94 92 PHE A O 1
ATOM 722 N N . PHE A 1 93 ? 0.407 6.149 2.638 1.00 93.31 93 PHE A N 1
ATOM 723 C CA . PHE A 1 93 ? 0.803 4.927 1.933 1.00 93.31 93 PHE A CA 1
ATOM 724 C C . PHE A 1 93 ? 1.409 3.892 2.884 1.00 93.31 93 PHE A C 1
ATOM 726 O O . PHE A 1 93 ? 0.993 2.735 2.877 1.00 93.31 93 PHE A O 1
ATOM 733 N N . GLN A 1 94 ? 2.302 4.313 3.783 1.00 93.56 94 GLN A N 1
ATOM 734 C CA . GLN A 1 94 ? 2.869 3.447 4.817 1.00 93.56 94 GLN A CA 1
ATOM 735 C C . GLN A 1 94 ? 1.775 2.803 5.679 1.00 93.56 94 GLN A C 1
ATOM 737 O O . GLN A 1 94 ? 1.812 1.596 5.920 1.00 93.56 94 GLN A O 1
ATOM 742 N N . LYS A 1 95 ? 0.780 3.585 6.119 1.00 94.25 95 LYS A N 1
ATOM 743 C CA . LYS A 1 95 ? -0.345 3.078 6.914 1.00 94.25 95 LYS A CA 1
ATOM 744 C C . LYS A 1 95 ? -1.144 2.023 6.148 1.00 94.25 95 LYS A C 1
ATOM 746 O O . LYS A 1 95 ? -1.467 0.985 6.720 1.00 94.25 95 LYS A O 1
ATOM 751 N N . VAL A 1 96 ? -1.456 2.275 4.878 1.00 96.25 96 VAL A N 1
ATOM 752 C CA . VAL A 1 96 ? -2.220 1.345 4.033 1.00 96.25 96 VAL A CA 1
ATOM 753 C C . VAL A 1 96 ? -1.454 0.030 3.842 1.00 96.25 96 VAL A C 1
ATOM 755 O O . VAL A 1 96 ? -2.010 -1.040 4.095 1.00 96.25 96 VAL A O 1
ATOM 758 N N . LEU A 1 97 ? -0.167 0.093 3.487 1.00 95.81 97 LEU A N 1
ATOM 759 C CA . LEU A 1 97 ? 0.682 -1.090 3.297 1.00 95.81 97 LEU A CA 1
ATOM 760 C C . LEU A 1 97 ? 0.831 -1.903 4.597 1.00 95.81 97 LEU A C 1
ATOM 762 O O . LEU A 1 97 ? 0.722 -3.132 4.584 1.00 95.81 97 LEU A O 1
ATOM 766 N N . GLU A 1 98 ? 0.998 -1.230 5.739 1.00 95.06 98 GLU A N 1
ATOM 767 C CA . GLU A 1 98 ? 1.088 -1.884 7.050 1.00 95.06 98 GLU A CA 1
ATOM 768 C C . GLU A 1 98 ? -0.233 -2.551 7.469 1.00 95.06 98 GLU A C 1
ATOM 770 O O . GLU A 1 98 ? -0.216 -3.633 8.064 1.00 95.06 98 GLU A O 1
ATOM 775 N N . ILE A 1 99 ? -1.391 -1.962 7.137 1.00 96.31 99 ILE A N 1
ATOM 776 C CA . ILE A 1 99 ? -2.701 -2.609 7.331 1.00 96.31 99 ILE A CA 1
ATOM 777 C C . ILE A 1 99 ? -2.753 -3.933 6.560 1.00 96.31 99 ILE A C 1
ATOM 779 O O . ILE A 1 99 ? -3.124 -4.954 7.143 1.00 96.31 99 ILE A O 1
ATOM 783 N N . GLY A 1 100 ? -2.332 -3.942 5.290 1.00 96.44 100 GLY A N 1
ATOM 784 C CA . GLY A 1 100 ? -2.258 -5.161 4.478 1.00 96.44 100 GLY A CA 1
ATOM 785 C C . GLY A 1 100 ? -1.360 -6.231 5.099 1.00 96.44 100 GLY A C 1
ATOM 786 O O . GLY A 1 100 ? -1.759 -7.390 5.234 1.00 96.44 100 GLY A O 1
ATOM 787 N N . ARG A 1 101 ? -0.174 -5.833 5.572 1.00 95.19 101 ARG A N 1
ATOM 788 C CA . ARG A 1 101 ? 0.768 -6.737 6.246 1.00 95.19 101 ARG A CA 1
ATOM 789 C C . ARG A 1 101 ? 0.171 -7.367 7.508 1.00 95.19 101 ARG A C 1
ATOM 791 O O . ARG A 1 101 ? 0.191 -8.591 7.653 1.00 95.19 101 ARG A O 1
ATOM 798 N N . ARG A 1 102 ? -0.417 -6.564 8.405 1.00 95.00 102 ARG A N 1
ATOM 799 C CA . ARG A 1 102 ? -1.083 -7.072 9.624 1.00 95.00 102 ARG A CA 1
ATOM 800 C C . ARG A 1 102 ? -2.278 -7.960 9.304 1.00 95.00 102 ARG A C 1
ATOM 802 O O . ARG A 1 102 ? -2.480 -8.982 9.969 1.00 95.00 102 ARG A O 1
ATOM 809 N N . PHE A 1 103 ? -3.066 -7.586 8.297 1.00 96.06 103 PHE A N 1
ATOM 810 C CA . PHE A 1 103 ? -4.207 -8.377 7.860 1.00 96.06 103 PHE A CA 1
ATOM 811 C C . PHE A 1 103 ? -3.767 -9.773 7.436 1.00 96.06 103 PHE A C 1
ATOM 813 O O . PHE A 1 103 ? -4.315 -10.750 7.944 1.00 96.06 103 PHE A O 1
ATOM 820 N N . LYS A 1 104 ? -2.734 -9.877 6.592 1.00 95.56 104 LYS A N 1
ATOM 821 C CA . LYS A 1 104 ? -2.207 -11.170 6.154 1.00 95.56 104 LYS A CA 1
ATOM 822 C C . LYS A 1 104 ? -1.690 -12.016 7.314 1.00 95.56 104 LYS A C 1
ATOM 824 O O . LYS A 1 104 ? -2.021 -13.196 7.376 1.00 95.56 104 LYS A O 1
ATOM 829 N N . ILE A 1 105 ? -0.924 -11.437 8.244 1.00 93.50 105 ILE A N 1
ATOM 830 C CA . ILE A 1 105 ? -0.390 -12.183 9.400 1.00 93.50 105 ILE A CA 1
ATOM 831 C C . ILE A 1 105 ? -1.524 -12.774 10.246 1.00 93.50 105 ILE A C 1
ATOM 833 O O . ILE A 1 105 ? -1.450 -13.919 10.683 1.00 93.50 105 ILE A O 1
ATOM 837 N N . THR A 1 106 ? -2.591 -12.004 10.456 1.00 93.19 106 THR A N 1
ATOM 838 C CA . THR A 1 106 ? -3.743 -12.442 11.257 1.00 93.19 106 THR A CA 1
ATOM 839 C C . THR A 1 106 ? -4.745 -13.302 10.476 1.00 93.19 106 THR A C 1
ATOM 841 O O . THR A 1 106 ? -5.613 -13.918 11.091 1.00 93.19 106 THR A O 1
ATOM 844 N N . ASN A 1 107 ? -4.637 -13.362 9.142 1.00 94.69 107 ASN A N 1
ATOM 845 C CA . ASN A 1 107 ? -5.534 -14.091 8.238 1.00 94.69 107 ASN A CA 1
ATOM 846 C C . ASN A 1 107 ? -4.721 -14.792 7.125 1.00 94.69 107 ASN A C 1
ATOM 848 O O . ASN A 1 107 ? -4.794 -14.391 5.958 1.00 94.69 107 ASN A O 1
ATOM 852 N N . PRO A 1 108 ? -3.945 -15.842 7.451 1.00 92.62 108 PRO A N 1
ATOM 853 C CA . PRO A 1 108 ? -2.995 -16.456 6.519 1.00 92.62 108 PRO A CA 1
ATOM 854 C C . PRO A 1 108 ? -3.639 -17.012 5.240 1.00 92.62 108 PRO A C 1
ATOM 856 O O . PRO A 1 108 ? -2.988 -17.048 4.196 1.00 92.62 108 PRO A O 1
ATOM 859 N N . ASP A 1 109 ? -4.925 -17.357 5.267 1.00 94.25 109 ASP A N 1
ATOM 860 C CA . ASP A 1 109 ? -5.659 -17.844 4.096 1.00 94.25 109 ASP A CA 1
ATOM 861 C C . ASP A 1 109 ? -6.060 -16.770 3.077 1.00 94.25 109 ASP A C 1
ATOM 863 O O . ASP A 1 109 ? -6.486 -17.117 1.974 1.00 94.25 109 ASP A O 1
ATOM 867 N N . LYS A 1 110 ? -5.945 -15.481 3.416 1.00 94.94 110 LYS A N 1
ATOM 868 C CA . LYS A 1 110 ? -6.344 -14.353 2.555 1.00 94.94 110 LYS A CA 1
ATOM 869 C C . LYS A 1 110 ? -5.166 -13.792 1.753 1.00 94.94 110 LYS A C 1
ATOM 871 O O . LYS A 1 110 ? -4.019 -14.150 2.010 1.00 94.94 110 LYS A O 1
ATOM 876 N N . MET A 1 111 ? -5.442 -12.948 0.753 1.00 94.00 111 MET A N 1
ATOM 877 C CA . MET A 1 111 ? -4.432 -12.334 -0.131 1.00 94.00 111 MET A CA 1
ATOM 878 C C . MET A 1 111 ? -3.445 -13.352 -0.746 1.00 94.00 111 MET A C 1
ATOM 880 O O . MET A 1 111 ? -2.232 -13.145 -0.731 1.00 94.00 111 MET A O 1
ATOM 884 N N . ARG A 1 112 ? -3.934 -14.508 -1.222 1.00 91.38 112 ARG A N 1
ATOM 885 C CA . ARG A 1 112 ? -3.061 -15.589 -1.732 1.00 91.38 112 ARG A CA 1
ATOM 886 C C . ARG A 1 112 ? -2.297 -15.190 -3.001 1.00 91.38 112 ARG A C 1
ATOM 888 O O . ARG A 1 112 ? -1.155 -15.601 -3.149 1.00 91.38 112 ARG A O 1
ATOM 895 N N . SER A 1 113 ? -2.907 -14.381 -3.864 1.00 88.62 113 SER A N 1
ATOM 896 C CA . SER A 1 113 ? -2.325 -13.884 -5.119 1.00 88.62 113 SER A CA 1
ATOM 897 C C . SER A 1 113 ? -1.609 -12.537 -4.968 1.00 88.62 113 SER A C 1
ATOM 899 O O . SER A 1 113 ? -0.603 -12.296 -5.623 1.00 88.62 113 SER A O 1
ATOM 901 N N . THR A 1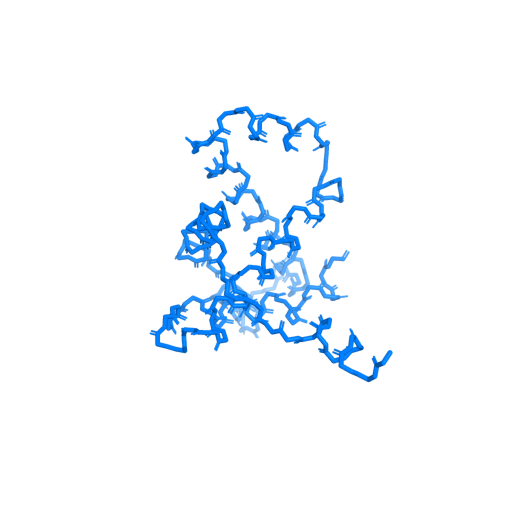 114 ? -2.097 -11.657 -4.092 1.00 94.25 114 THR A N 1
ATOM 902 C CA . THR A 1 114 ? -1.649 -10.255 -4.017 1.00 94.25 114 THR A CA 1
ATOM 903 C C . THR A 1 114 ? -0.581 -9.985 -2.969 1.00 94.25 114 THR A C 1
ATOM 905 O O . THR A 1 114 ? 0.194 -9.040 -3.110 1.00 94.25 114 THR A O 1
ATOM 908 N N . TYR A 1 115 ? -0.489 -10.807 -1.919 1.00 95.25 115 TYR A N 1
ATOM 909 C CA . TYR A 1 115 ? 0.465 -10.546 -0.841 1.00 95.25 115 TYR A CA 1
ATOM 910 C C . TYR A 1 115 ? 1.923 -10.661 -1.295 1.00 95.25 115 TYR A C 1
ATOM 912 O O . TYR A 1 115 ? 2.761 -9.893 -0.836 1.00 95.25 115 TYR A O 1
ATOM 920 N N . GLY A 1 116 ? 2.230 -11.580 -2.217 1.00 94.75 116 GLY A N 1
ATOM 921 C CA . GLY A 1 116 ? 3.576 -11.692 -2.788 1.00 94.75 116 GLY A CA 1
ATOM 922 C C . GLY A 1 116 ? 4.019 -10.379 -3.435 1.00 94.75 116 GLY A C 1
ATOM 923 O O . GLY A 1 116 ? 5.080 -9.862 -3.103 1.00 94.75 116 GLY A O 1
ATOM 924 N N . LYS A 1 117 ? 3.147 -9.786 -4.261 1.00 95.19 117 LYS A N 1
ATOM 925 C CA . LYS A 1 117 ? 3.363 -8.481 -4.905 1.00 95.19 117 LYS A CA 1
ATOM 926 C C . LYS A 1 117 ? 3.624 -7.375 -3.883 1.00 95.19 117 LYS A C 1
ATOM 928 O O . LYS A 1 117 ? 4.598 -6.646 -4.016 1.00 95.19 117 LYS A O 1
ATOM 933 N N . LEU A 1 118 ? 2.826 -7.314 -2.813 1.00 96.44 118 LEU A N 1
ATOM 934 C CA . LEU A 1 118 ? 3.053 -6.377 -1.707 1.00 96.44 118 LEU A CA 1
ATOM 935 C C . LEU A 1 118 ? 4.454 -6.531 -1.094 1.00 96.44 118 LEU A C 1
ATOM 937 O O . LEU A 1 118 ? 5.124 -5.533 -0.845 1.00 96.44 118 LEU A O 1
ATOM 941 N N . ILE A 1 119 ? 4.906 -7.763 -0.850 1.00 95.56 119 ILE A N 1
ATOM 942 C CA . ILE A 1 119 ? 6.233 -8.012 -0.276 1.00 95.56 119 ILE A CA 1
ATOM 943 C C . ILE A 1 119 ? 7.352 -7.612 -1.235 1.00 95.56 119 ILE A C 1
ATOM 945 O O . ILE A 1 119 ? 8.296 -6.967 -0.786 1.00 95.56 119 ILE A O 1
ATOM 949 N N . TYR A 1 120 ? 7.240 -7.926 -2.528 1.00 94.88 120 TYR A N 1
ATOM 950 C CA . TYR A 1 120 ? 8.231 -7.499 -3.522 1.00 94.88 120 TYR A CA 1
ATOM 951 C C . TYR A 1 120 ? 8.367 -5.976 -3.567 1.00 94.88 120 TYR A C 1
ATOM 953 O O . TYR A 1 120 ? 9.477 -5.456 -3.501 1.00 94.88 120 TYR A O 1
ATOM 961 N N . ILE A 1 121 ? 7.241 -5.262 -3.551 1.00 94.56 121 ILE A N 1
ATOM 962 C CA . ILE A 1 121 ? 7.226 -3.798 -3.500 1.00 94.56 121 ILE A CA 1
ATOM 963 C C . ILE A 1 121 ? 7.921 -3.292 -2.231 1.00 94.56 121 ILE A C 1
ATOM 965 O O . ILE A 1 121 ? 8.796 -2.437 -2.304 1.00 94.56 121 ILE A O 1
ATOM 969 N N . LEU A 1 122 ? 7.584 -3.831 -1.056 1.00 94.56 122 LEU A N 1
ATOM 970 C CA . LEU A 1 122 ? 8.205 -3.407 0.205 1.00 94.56 122 LEU A CA 1
ATOM 971 C C . LEU A 1 122 ? 9.705 -3.718 0.272 1.00 94.56 122 LEU A C 1
ATOM 973 O O . LEU A 1 122 ? 10.451 -2.970 0.900 1.00 94.56 122 LEU A O 1
ATOM 977 N N . GLN A 1 123 ? 10.143 -4.809 -0.353 1.00 93.94 123 GLN A N 1
ATOM 978 C CA . GLN A 1 123 ? 11.549 -5.192 -0.422 1.00 93.94 123 GLN A CA 1
ATOM 979 C C . GLN A 1 123 ? 12.358 -4.242 -1.313 1.00 93.94 123 GLN A C 1
ATOM 981 O O . GLN A 1 123 ? 13.488 -3.903 -0.963 1.00 93.94 123 GLN A O 1
ATOM 986 N N . ASP A 1 124 ? 11.781 -3.800 -2.429 1.00 93.50 124 ASP A N 1
ATOM 987 C CA . ASP A 1 124 ? 12.449 -2.922 -3.392 1.00 93.50 124 ASP A CA 1
ATOM 988 C C . ASP A 1 124 ? 12.328 -1.429 -3.015 1.00 93.50 124 ASP A C 1
ATOM 990 O O . ASP A 1 124 ? 13.133 -0.609 -3.460 1.00 93.50 124 ASP A O 1
ATOM 994 N N . ALA A 1 125 ? 11.374 -1.063 -2.149 1.00 91.50 125 ALA A N 1
ATOM 995 C CA . ALA A 1 125 ? 11.112 0.320 -1.741 1.00 91.50 125 ALA A CA 1
ATOM 996 C C . ALA A 1 125 ? 12.345 1.083 -1.208 1.00 91.50 125 ALA A C 1
ATOM 998 O O . ALA A 1 125 ? 12.540 2.209 -1.652 1.00 91.50 125 ALA A O 1
ATOM 999 N N . PRO A 1 126 ? 13.218 0.523 -0.342 1.00 90.94 126 PRO A N 1
ATOM 1000 C CA . PRO A 1 126 ? 14.411 1.233 0.140 1.00 90.94 126 PRO A CA 1
ATOM 1001 C C . PRO A 1 126 ? 15.443 1.564 -0.945 1.00 90.94 126 PRO A C 1
ATOM 1003 O O . PRO A 1 126 ? 16.342 2.363 -0.707 1.00 90.94 126 PRO A O 1
ATOM 1006 N N . VAL A 1 127 ? 15.372 0.893 -2.097 1.00 88.06 127 VAL A N 1
ATOM 1007 C CA . VAL A 1 127 ? 16.270 1.124 -3.237 1.00 88.06 127 VAL A CA 1
ATOM 1008 C C . VAL A 1 127 ? 15.631 2.084 -4.241 1.00 88.06 127 VAL A C 1
ATOM 1010 O O . VAL A 1 127 ? 16.341 2.842 -4.898 1.00 88.06 127 VAL A O 1
ATOM 1013 N N . ALA A 1 128 ? 14.304 2.038 -4.379 1.00 83.44 128 ALA A N 1
ATOM 1014 C CA . ALA A 1 128 ? 13.559 2.777 -5.392 1.00 83.44 128 ALA A CA 1
ATOM 1015 C C . ALA A 1 128 ? 13.069 4.169 -4.945 1.00 83.44 128 ALA A C 1
ATOM 1017 O O . ALA A 1 128 ? 12.964 5.048 -5.802 1.00 83.44 128 ALA A O 1
ATOM 1018 N N . LEU A 1 129 ? 12.780 4.375 -3.654 1.00 78.81 129 LEU A N 1
ATOM 1019 C CA . LEU A 1 129 ? 12.225 5.615 -3.081 1.00 78.81 129 LEU A CA 1
ATOM 1020 C C . LEU A 1 129 ? 13.265 6.408 -2.285 1.00 78.81 129 LEU A C 1
ATOM 1022 O O . LEU A 1 129 ? 13.210 7.656 -2.374 1.00 78.81 129 LEU A O 1
#

Secondary structure (DSSP, 8-state):
-HHHHHHTTS-PPPPTTHHHHHHHHHHHHHH--HHHHHHHTTTS--SS-HHHHHHHHHHHHHHHHHHHHHHH-HHHHHHHHTS-STTTTHHHHHHHHHHHHHHHHH-TTS-TTTHHHHHHHHHHHHHH-